Protein AF-A0A6G3D1D8-F1 (afdb_monomer)

Radius of gyration: 19.27 Å; Cα contacts (8 Å, |Δi|>4): 84; chains: 1; bounding box: 37×24×52 Å

Mean predicted aligned error: 5.52 Å

Solvent-accessible surface area (backbone atoms only — not comparable to full-atom values): 5667 Å² total; per-residue (Å²): 103,45,68,51,62,64,85,94,42,85,84,58,73,73,42,78,78,47,74,76,84,86,74,97,73,79,83,78,81,91,74,81,77,90,53,78,79,52,87,87,42,45,79,50,87,65,83,64,49,65,58,56,36,35,77,73,70,47,73,70,50,74,75,68,62,23,75,74,48,38,30,37,44,91,93,46,77,48,74,46,72,49,77,114

Structure (mmCIF, N/CA/C/O backbone):
data_AF-A0A6G3D1D8-F1
#
_entry.id   AF-A0A6G3D1D8-F1
#
loop_
_atom_site.group_PDB
_atom_site.id
_atom_site.type_symbol
_atom_site.label_atom_id
_atom_site.label_alt_id
_atom_site.label_comp_id
_atom_site.label_asym_id
_atom_site.label_entity_id
_atom_site.label_seq_id
_atom_site.pdbx_PDB_ins_code
_atom_site.Cartn_x
_atom_site.Cartn_y
_atom_site.Cartn_z
_atom_site.occupancy
_atom_site.B_iso_or_equiv
_atom_site.auth_seq_id
_atom_site.auth_comp_id
_atom_site.auth_asym_id
_atom_site.auth_atom_id
_atom_site.pdbx_PDB_model_num
ATOM 1 N N . SER A 1 1 ? -5.440 -1.755 -22.528 1.00 92.25 1 SER A N 1
ATOM 2 C CA . SER A 1 1 ? -4.203 -2.461 -22.147 1.00 92.25 1 SER A CA 1
ATOM 3 C C . SER A 1 1 ? -3.089 -1.458 -21.867 1.00 92.25 1 SER A C 1
ATOM 5 O O . SER A 1 1 ? -3.189 -0.310 -22.287 1.00 92.25 1 SER A O 1
ATOM 7 N N . ILE A 1 2 ? -2.058 -1.873 -21.131 1.00 95.25 2 ILE A N 1
ATOM 8 C CA . ILE A 1 2 ? -0.842 -1.120 -20.815 1.00 95.25 2 ILE A CA 1
ATOM 9 C C . ILE A 1 2 ? 0.316 -1.854 -21.481 1.00 95.25 2 ILE A C 1
ATOM 11 O O . ILE A 1 2 ? 0.539 -3.038 -21.215 1.00 95.25 2 ILE A O 1
ATOM 15 N N . HIS A 1 3 ? 1.038 -1.147 -22.344 1.00 96.38 3 HIS A N 1
ATOM 16 C CA . HIS A 1 3 ? 2.190 -1.674 -23.062 1.00 96.38 3 HIS A CA 1
ATOM 17 C C . HIS A 1 3 ? 3.413 -0.804 -22.792 1.00 96.38 3 HIS A C 1
ATOM 19 O O . HIS A 1 3 ? 3.283 0.406 -22.615 1.00 96.38 3 HIS A O 1
ATOM 25 N N . SER A 1 4 ? 4.596 -1.410 -22.791 1.00 95.25 4 SER A N 1
ATOM 26 C CA . SER A 1 4 ? 5.858 -0.676 -22.762 1.00 95.25 4 SER A CA 1
ATOM 27 C C . SER A 1 4 ? 6.809 -1.212 -23.827 1.00 95.25 4 SER A C 1
ATOM 29 O O . SER A 1 4 ? 6.666 -2.340 -24.309 1.00 95.25 4 SER A O 1
ATOM 31 N N . ARG A 1 5 ? 7.753 -0.369 -24.231 1.00 96.50 5 ARG A N 1
ATOM 32 C CA . ARG A 1 5 ? 8.827 -0.719 -25.151 1.00 96.50 5 ARG A CA 1
ATOM 33 C C . ARG A 1 5 ? 10.120 -0.082 -24.643 1.00 96.50 5 ARG A C 1
ATOM 35 O O . ARG A 1 5 ? 10.059 1.062 -24.189 1.00 96.50 5 ARG A O 1
ATOM 42 N N . PRO A 1 6 ? 11.264 -0.782 -24.713 1.00 94.94 6 PRO A N 1
ATOM 43 C CA . PRO A 1 6 ? 12.545 -0.204 -24.33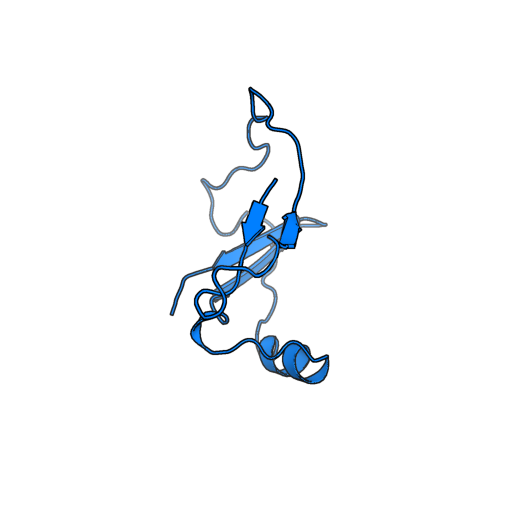2 1.00 94.94 6 PRO A CA 1
ATOM 44 C C . PRO A 1 6 ? 12.856 1.064 -25.133 1.00 94.94 6 PRO A C 1
ATOM 46 O O . PRO A 1 6 ? 12.678 1.098 -26.347 1.00 94.94 6 PRO A O 1
ATOM 49 N N . GLU A 1 7 ? 13.365 2.096 -24.462 1.00 93.69 7 GLU A N 1
ATOM 50 C CA . GLU A 1 7 ? 13.768 3.345 -25.123 1.00 93.69 7 GLU A CA 1
ATOM 51 C C . GLU A 1 7 ? 14.959 3.136 -26.076 1.00 93.69 7 GLU A C 1
ATOM 53 O O . GLU A 1 7 ? 15.009 3.726 -27.151 1.00 93.69 7 GLU A O 1
ATOM 58 N N . GLY A 1 8 ? 15.896 2.254 -25.707 1.00 95.56 8 GLY A N 1
ATOM 59 C CA . GLY A 1 8 ? 17.128 1.998 -26.460 1.00 95.56 8 GLY A CA 1
ATOM 60 C C . GLY A 1 8 ? 16.975 1.141 -27.722 1.00 95.56 8 GLY A C 1
ATOM 61 O O . GLY A 1 8 ? 17.964 0.943 -28.420 1.00 95.56 8 GLY A O 1
ATOM 62 N N . ASP A 1 9 ? 15.776 0.633 -28.016 1.00 93.31 9 ASP A N 1
ATOM 63 C CA . ASP A 1 9 ? 15.503 -0.151 -29.224 1.00 93.31 9 ASP A CA 1
ATOM 64 C C . ASP A 1 9 ? 14.122 0.212 -29.806 1.00 93.31 9 ASP A C 1
ATOM 66 O O . ASP A 1 9 ? 13.102 -0.389 -29.451 1.00 93.31 9 ASP A O 1
ATOM 70 N N . PRO A 1 10 ? 14.062 1.223 -30.694 1.00 88.94 10 PRO A N 1
ATOM 71 C CA . PRO A 1 10 ? 12.812 1.689 -31.291 1.00 88.94 10 PRO A CA 1
ATOM 72 C C . PRO A 1 10 ? 12.122 0.665 -32.198 1.00 88.94 10 PRO A C 1
ATOM 74 O O . PRO A 1 10 ? 10.923 0.808 -32.449 1.00 88.94 10 PRO A O 1
ATOM 77 N N . GLU A 1 11 ? 12.848 -0.346 -32.680 1.00 94.19 11 GLU A N 1
ATOM 78 C CA . GLU A 1 11 ? 12.320 -1.396 -33.559 1.00 94.19 11 GLU A CA 1
ATOM 79 C C . GLU A 1 11 ? 11.822 -2.614 -32.768 1.00 94.19 11 GLU A C 1
ATOM 81 O O . GLU A 1 11 ? 11.125 -3.471 -33.317 1.00 94.19 11 GLU A O 1
ATOM 86 N N . ALA A 1 12 ? 12.113 -2.682 -31.464 1.00 95.88 12 ALA A N 1
ATOM 87 C CA . ALA A 1 12 ? 11.576 -3.721 -30.602 1.00 95.88 12 ALA A CA 1
ATOM 88 C C . ALA A 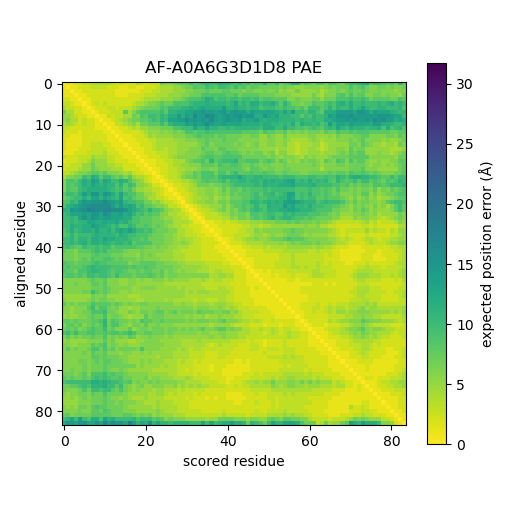1 12 ? 10.032 -3.726 -30.619 1.00 95.88 12 ALA A C 1
ATOM 90 O O . ALA A 1 12 ? 9.381 -2.673 -30.692 1.00 95.88 12 ALA A O 1
ATOM 91 N N . PRO A 1 13 ? 9.397 -4.903 -30.512 1.00 95.62 13 PRO A N 1
ATOM 92 C CA . PRO A 1 13 ? 7.952 -4.982 -30.375 1.00 95.62 13 PRO A CA 1
ATOM 93 C C . PRO A 1 13 ? 7.495 -4.421 -29.020 1.00 95.62 13 PRO A C 1
ATOM 95 O O . PRO A 1 13 ? 8.199 -4.490 -28.011 1.00 95.62 13 PRO A O 1
ATOM 98 N N . TRP A 1 14 ? 6.272 -3.894 -28.983 1.00 96.75 14 TRP A N 1
ATOM 99 C CA . TRP A 1 14 ? 5.629 -3.493 -27.733 1.00 96.75 14 TRP A CA 1
ATOM 100 C C . TRP A 1 14 ? 5.294 -4.719 -26.880 1.00 96.75 14 TRP A C 1
ATOM 102 O O . TRP A 1 14 ? 4.652 -5.655 -27.356 1.00 96.75 14 TRP A O 1
ATOM 112 N N . THR A 1 15 ? 5.663 -4.686 -25.600 1.00 96.75 15 THR A N 1
ATOM 113 C CA . THR A 1 15 ? 5.316 -5.732 -24.630 1.00 96.75 15 THR A CA 1
ATOM 114 C C . THR A 1 15 ? 4.045 -5.346 -23.888 1.00 96.75 15 THR A C 1
ATOM 116 O O . THR A 1 15 ? 3.962 -4.254 -23.329 1.00 96.75 15 THR A O 1
ATOM 119 N N . ALA A 1 16 ? 3.042 -6.225 -23.879 1.00 97.19 16 ALA A N 1
ATOM 120 C CA . ALA A 1 16 ? 1.849 -6.053 -23.052 1.00 97.19 16 ALA A CA 1
ATOM 121 C C . ALA A 1 16 ? 2.160 -6.413 -21.590 1.00 97.19 16 ALA A C 1
ATOM 123 O O . ALA A 1 16 ? 2.646 -7.509 -21.323 1.00 97.19 16 ALA A O 1
ATOM 124 N N . HIS A 1 17 ? 1.860 -5.512 -20.651 1.00 96.06 17 HIS A N 1
ATOM 125 C CA . HIS A 1 17 ? 2.051 -5.734 -19.209 1.00 96.06 17 HIS A CA 1
ATOM 126 C C . HIS A 1 17 ? 0.736 -5.921 -18.453 1.00 96.06 17 HIS A C 1
ATOM 128 O O . HIS A 1 17 ? 0.703 -6.617 -17.444 1.00 96.06 17 HIS A O 1
ATOM 134 N N . ALA A 1 18 ? -0.344 -5.303 -18.930 1.00 97.12 18 ALA A N 1
ATOM 135 C CA . ALA A 1 18 ? -1.674 -5.463 -18.357 1.00 97.12 18 ALA A CA 1
ATOM 136 C C . ALA A 1 18 ? -2.752 -5.241 -19.421 1.00 97.12 18 ALA A C 1
ATOM 138 O O . ALA A 1 18 ? -2.599 -4.417 -20.323 1.00 97.12 18 ALA A O 1
ATOM 139 N N . GLU A 1 19 ? -3.884 -5.918 -19.298 1.00 97.19 19 GLU A N 1
ATOM 140 C CA . GLU A 1 19 ? -5.068 -5.699 -20.125 1.00 97.19 19 GLU A CA 1
ATOM 141 C C . GLU A 1 19 ? -6.324 -5.775 -19.256 1.00 97.19 19 GLU A C 1
ATOM 143 O O . GLU A 1 19 ? -6.339 -6.449 -18.231 1.00 97.19 19 GLU A O 1
ATOM 148 N N . GLY A 1 20 ? -7.359 -5.029 -19.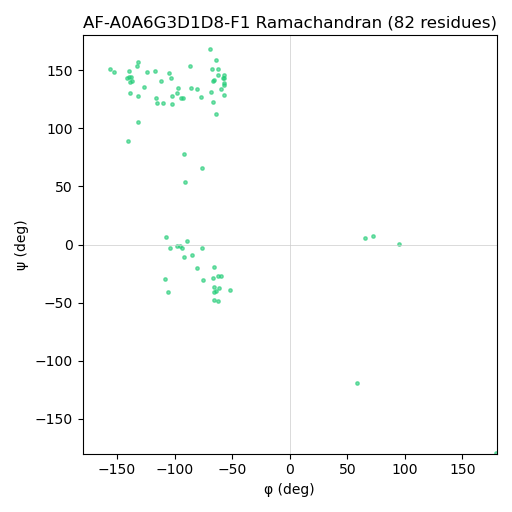633 1.00 95.50 20 GLY A N 1
ATOM 149 C CA . GLY A 1 20 ? -8.598 -4.945 -18.875 1.00 95.50 20 GLY A CA 1
ATOM 150 C C . GLY A 1 20 ? -9.603 -4.010 -19.533 1.00 95.50 20 GLY A C 1
ATOM 151 O O . GLY A 1 20 ? -9.332 -3.417 -20.581 1.00 95.50 20 GLY A O 1
ATOM 152 N N . VAL A 1 21 ? -10.760 -3.878 -18.891 1.00 96.44 21 VAL A N 1
ATOM 153 C CA . VAL A 1 21 ? -11.891 -3.059 -19.340 1.00 96.44 21 VAL A CA 1
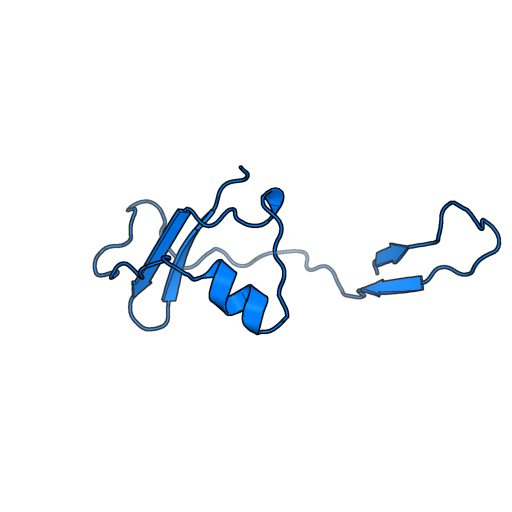ATOM 154 C C . VAL A 1 21 ? -12.181 -1.949 -18.336 1.00 96.44 21 VAL A C 1
ATOM 156 O O . VAL A 1 21 ? -11.966 -2.118 -17.137 1.00 96.44 21 VAL A O 1
ATOM 159 N N . LEU A 1 22 ? -12.676 -0.813 -18.824 1.00 94.31 22 LEU A N 1
ATOM 160 C CA . LEU A 1 22 ? -13.077 0.313 -17.984 1.00 94.31 22 LEU A CA 1
ATOM 161 C C . LEU A 1 22 ? -14.592 0.289 -17.765 1.00 94.31 22 LEU A C 1
ATOM 163 O O . LEU A 1 22 ? -15.360 0.180 -18.720 1.00 94.31 22 LEU A O 1
ATOM 167 N N . GLY A 1 23 ? -15.012 0.405 -16.506 1.00 93.56 23 GLY A N 1
ATOM 168 C CA . GLY A 1 23 ? -16.408 0.623 -16.133 1.00 93.56 23 GLY A CA 1
ATOM 169 C C . GLY A 1 23 ? -16.763 2.111 -16.126 1.00 93.56 23 GLY A C 1
ATOM 170 O O . GLY A 1 23 ? -15.901 2.959 -15.914 1.00 93.56 23 GLY A O 1
ATOM 171 N N . ALA A 1 24 ? -18.041 2.434 -16.337 1.00 94.44 24 ALA A N 1
ATOM 172 C CA . ALA A 1 24 ? -18.526 3.819 -16.316 1.00 94.44 24 ALA A CA 1
ATOM 173 C C . ALA A 1 24 ? -18.761 4.363 -14.895 1.00 94.44 24 ALA A C 1
ATOM 175 O O . ALA A 1 24 ? -18.821 5.574 -14.696 1.00 94.44 24 ALA A O 1
ATOM 176 N N . THR A 1 25 ? -18.923 3.477 -13.912 1.00 94.12 25 THR A N 1
ATOM 177 C CA . THR A 1 25 ? -19.288 3.829 -12.537 1.00 94.12 25 THR A CA 1
ATOM 178 C C . THR A 1 25 ? -18.478 3.015 -11.542 1.00 94.12 25 THR A C 1
ATOM 180 O O . THR A 1 25 ? -18.240 1.828 -11.767 1.00 94.12 25 THR A O 1
ATOM 183 N N . ALA A 1 26 ? -18.128 3.639 -10.420 1.00 90.25 26 ALA A N 1
ATOM 184 C CA . ALA A 1 26 ? -17.588 2.961 -9.250 1.00 90.25 26 ALA A CA 1
ATOM 185 C C . ALA A 1 26 ? -18.681 2.843 -8.171 1.00 90.25 26 ALA A C 1
ATOM 187 O O . ALA A 1 26 ? -19.492 3.766 -8.039 1.00 90.25 26 ALA A O 1
ATOM 188 N N . PRO A 1 27 ? -18.732 1.738 -7.407 1.00 89.50 27 PRO A N 1
ATOM 189 C CA . PRO A 1 27 ? -19.566 1.671 -6.213 1.00 89.50 27 PRO A CA 1
ATOM 190 C C . PRO A 1 27 ? -19.099 2.709 -5.184 1.00 89.50 27 PRO A C 1
ATOM 192 O O . PRO A 1 27 ? -17.921 3.068 -5.136 1.00 89.50 27 PRO A O 1
ATOM 195 N N . ALA A 1 28 ? -20.029 3.194 -4.360 1.00 88.94 28 ALA A N 1
ATOM 196 C CA . ALA A 1 28 ? -19.667 4.020 -3.216 1.00 88.94 28 ALA A CA 1
ATOM 197 C C . ALA A 1 28 ? -18.860 3.177 -2.207 1.00 88.94 28 ALA A C 1
ATOM 199 O O . ALA A 1 28 ? -19.200 2.005 -2.019 1.00 88.94 28 ALA A O 1
ATOM 200 N N . PRO A 1 29 ? -17.827 3.746 -1.560 1.00 84.62 29 PRO A N 1
ATOM 201 C CA . PRO A 1 29 ? -17.164 3.094 -0.437 1.00 84.62 29 PRO A CA 1
ATOM 202 C C . PRO A 1 29 ? -18.176 2.770 0.666 1.00 84.62 29 PRO A C 1
ATOM 204 O O . PRO A 1 29 ? -19.049 3.586 0.964 1.00 84.62 29 PRO A O 1
ATOM 207 N N . ASP A 1 30 ? -18.056 1.591 1.265 1.00 83.62 30 ASP A N 1
ATOM 208 C CA . ASP A 1 30 ? -18.904 1.110 2.360 1.00 83.62 30 ASP A CA 1
ATOM 209 C C . ASP A 1 30 ? -18.273 1.310 3.750 1.00 83.62 30 ASP A C 1
ATOM 211 O O . ASP A 1 30 ? -18.906 1.013 4.763 1.00 83.62 30 ASP A O 1
ATOM 215 N N . PHE A 1 31 ? -17.058 1.863 3.811 1.00 77.25 31 PHE A N 1
ATOM 216 C CA . PHE A 1 31 ? -16.331 2.167 5.042 1.00 77.25 31 PHE A CA 1
ATOM 217 C C . PHE A 1 31 ? -16.336 3.669 5.368 1.00 77.25 31 PHE A C 1
ATOM 219 O O . PHE A 1 31 ? -16.300 4.523 4.480 1.00 77.25 31 PHE A O 1
ATOM 226 N N . ASP A 1 32 ? -16.335 3.989 6.664 1.00 81.44 32 ASP A N 1
ATOM 227 C CA . ASP A 1 32 ? -16.233 5.358 7.177 1.00 81.44 32 ASP A CA 1
ATOM 228 C C . ASP A 1 32 ? -14.811 5.648 7.679 1.00 81.44 32 ASP A C 1
ATOM 230 O O . ASP A 1 32 ? -14.264 4.906 8.495 1.00 81.44 32 ASP A O 1
ATOM 234 N N . LEU A 1 33 ? -14.227 6.746 7.194 1.00 84.38 33 LEU A N 1
ATOM 235 C CA . LEU A 1 33 ? -12.911 7.249 7.602 1.00 84.38 33 LEU A CA 1
ATOM 236 C C . LEU A 1 33 ? -12.993 8.518 8.464 1.00 84.38 33 LEU A C 1
ATOM 238 O O . LEU A 1 33 ? -11.964 9.119 8.764 1.00 84.38 33 LEU A O 1
ATOM 242 N N . ALA A 1 34 ? -14.190 8.960 8.863 1.00 87.62 34 ALA A N 1
ATOM 243 C CA . ALA A 1 34 ? -14.359 10.157 9.685 1.00 87.62 34 ALA A CA 1
ATOM 244 C C . ALA A 1 34 ? -13.773 9.999 11.101 1.00 87.62 34 ALA A C 1
ATOM 246 O O . ALA A 1 34 ? -13.348 10.986 11.700 1.00 87.62 34 ALA A O 1
ATOM 247 N N . THR A 1 35 ? -13.732 8.770 11.631 1.00 88.56 35 THR A N 1
ATOM 248 C CA . THR A 1 35 ? -13.092 8.441 12.915 1.00 88.56 35 THR A CA 1
ATOM 249 C C . THR A 1 35 ? -11.836 7.618 12.667 1.00 88.56 35 THR A C 1
ATOM 251 O O . THR A 1 35 ? -11.909 6.541 12.076 1.00 88.56 35 THR A O 1
ATOM 254 N N . TRP A 1 36 ? -10.689 8.115 13.136 1.00 90.88 36 TRP A N 1
ATOM 255 C CA . TRP A 1 36 ? -9.391 7.501 12.873 1.00 90.88 36 TRP A CA 1
ATOM 256 C C . TRP A 1 36 ? -8.473 7.483 14.113 1.00 90.88 36 TRP A C 1
ATOM 258 O O .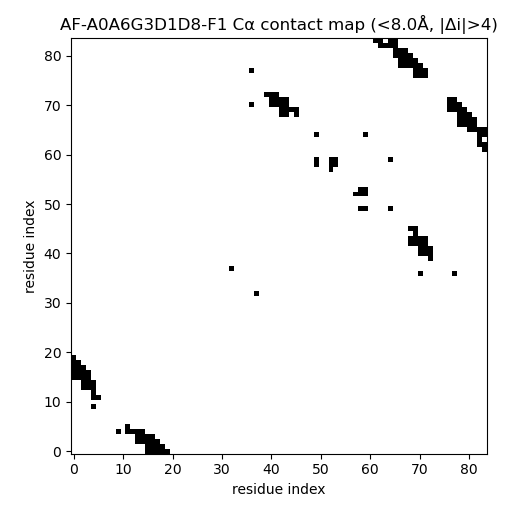 TRP A 1 36 ? -8.289 8.537 14.731 1.00 90.88 36 TRP A O 1
ATOM 268 N N . PRO A 1 37 ? -7.871 6.329 14.474 1.00 89.56 37 PRO A N 1
ATOM 269 C CA . PRO A 1 37 ? -8.131 5.002 13.905 1.00 89.56 37 PRO A CA 1
ATOM 270 C C . PRO A 1 37 ? -9.579 4.546 14.179 1.00 89.56 37 PRO A C 1
ATOM 272 O O . PRO A 1 37 ? -10.219 5.076 15.093 1.00 89.56 37 PRO A O 1
ATOM 275 N N . PRO A 1 38 ? -10.125 3.596 13.398 1.00 89.94 38 PRO A N 1
ATOM 276 C CA . PRO A 1 38 ? -11.495 3.137 13.597 1.00 89.94 38 PRO A CA 1
ATOM 277 C C . PRO A 1 38 ? -11.716 2.614 15.018 1.00 89.94 38 PRO A C 1
ATOM 279 O O . PRO A 1 38 ? -10.849 1.957 15.599 1.00 89.94 38 PRO A O 1
ATOM 282 N N . THR A 1 39 ? -12.898 2.875 15.577 1.00 89.00 39 THR A N 1
ATOM 283 C CA . THR A 1 39 ? -13.280 2.326 16.882 1.00 89.00 39 THR A CA 1
ATOM 284 C C . THR A 1 39 ? -13.227 0.799 16.846 1.00 89.00 39 THR A C 1
ATOM 286 O O . THR A 1 39 ? -13.524 0.180 15.821 1.00 89.00 39 THR A O 1
ATOM 289 N N . ASP A 1 40 ? -12.808 0.211 17.965 1.00 90.94 40 ASP A N 1
ATOM 290 C CA . ASP A 1 40 ? -12.614 -1.230 18.161 1.00 90.94 40 ASP A CA 1
ATOM 291 C C . ASP A 1 40 ? -11.503 -1.873 17.308 1.00 90.94 40 ASP A C 1
ATOM 293 O O . ASP A 1 40 ? -11.298 -3.086 17.383 1.00 90.94 40 ASP A O 1
ATOM 297 N N . ALA A 1 41 ? -10.730 -1.085 16.551 1.00 94.88 41 ALA A N 1
ATOM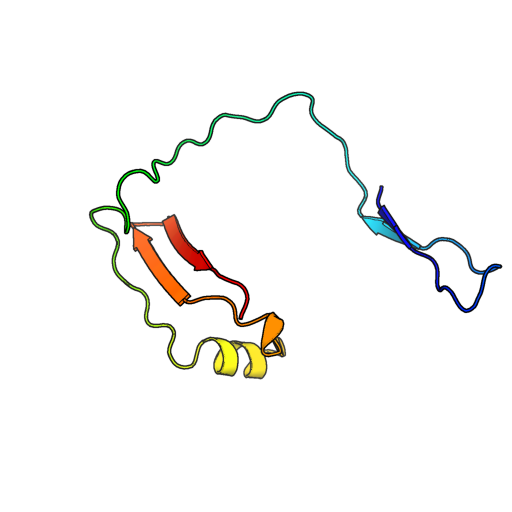 298 C CA . ALA A 1 41 ? -9.559 -1.582 15.838 1.00 94.88 41 ALA A CA 1
ATOM 299 C C . ALA A 1 41 ? -8.343 -1.706 16.773 1.00 94.88 41 ALA A C 1
ATOM 301 O O . ALA A 1 41 ? -8.023 -0.797 17.542 1.00 94.88 41 ALA A O 1
ATOM 302 N N . GLN A 1 42 ? -7.642 -2.836 16.693 1.00 96.69 42 GLN A N 1
ATOM 303 C CA . GLN A 1 42 ? -6.441 -3.113 17.479 1.00 96.69 42 GLN A CA 1
ATOM 304 C C . GLN A 1 42 ? -5.179 -2.809 16.665 1.00 96.69 42 GLN A C 1
ATOM 306 O O . GLN A 1 42 ? -5.113 -3.210 15.502 1.00 96.69 42 GLN A O 1
ATOM 311 N N . PRO A 1 43 ? -4.171 -2.127 17.235 1.00 96.00 43 PRO A N 1
ATOM 312 C CA . PRO A 1 43 ? -2.933 -1.831 16.523 1.00 96.00 43 PRO A CA 1
ATOM 313 C C . PRO A 1 43 ? -2.140 -3.110 16.218 1.00 96.00 43 PRO A C 1
ATOM 315 O O . PRO A 1 43 ? -2.026 -3.999 17.063 1.00 96.00 43 PRO A O 1
ATOM 318 N N . ILE A 1 44 ? -1.547 -3.170 15.025 1.00 96.62 44 ILE A N 1
ATOM 319 C CA . ILE A 1 44 ? -0.609 -4.217 14.612 1.00 96.62 44 ILE A CA 1
ATOM 320 C C . ILE A 1 44 ? 0.820 -3.653 14.689 1.00 96.62 44 ILE A C 1
ATOM 322 O O . ILE A 1 44 ? 1.118 -2.677 13.996 1.00 96.62 44 ILE A O 1
ATOM 326 N N . PRO A 1 45 ? 1.714 -4.265 15.489 1.00 94.38 45 PRO A N 1
ATOM 327 C CA . PRO A 1 45 ? 3.126 -3.891 15.539 1.00 94.38 45 PRO A CA 1
ATOM 328 C C . PRO A 1 45 ? 3.808 -4.038 14.170 1.00 94.38 45 PRO A C 1
ATOM 330 O O . PRO A 1 45 ? 3.646 -5.056 13.488 1.00 94.38 45 PRO A O 1
ATOM 333 N N . LEU A 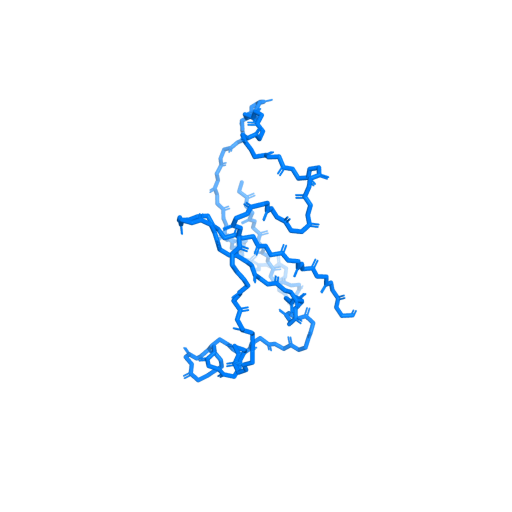1 46 ? 4.577 -3.024 13.770 1.00 93.88 46 LEU A N 1
ATOM 334 C CA . LEU A 1 46 ? 5.266 -2.967 12.471 1.00 93.88 46 LEU A CA 1
ATOM 335 C C . LEU A 1 46 ? 6.767 -3.243 12.569 1.00 93.88 46 LEU A C 1
ATOM 337 O O . LEU A 1 46 ? 7.458 -3.297 11.551 1.00 93.88 46 LEU A O 1
ATOM 341 N N . GLU A 1 47 ? 7.282 -3.438 13.777 1.00 93.88 47 GLU A N 1
ATOM 342 C CA . GLU A 1 47 ? 8.681 -3.742 14.020 1.00 93.88 47 GLU A CA 1
ATOM 343 C C . GLU A 1 47 ? 9.087 -5.003 13.246 1.00 93.88 47 GLU A C 1
ATOM 345 O O . GLU A 1 47 ? 8.422 -6.046 13.287 1.00 93.88 47 GLU A O 1
ATOM 350 N N . GLY A 1 48 ? 10.182 -4.912 12.492 1.00 92.88 48 GLY A N 1
ATOM 351 C CA . GLY A 1 48 ? 10.675 -6.043 11.714 1.00 92.88 48 GLY A CA 1
ATOM 352 C C . GLY A 1 48 ? 9.826 -6.395 10.484 1.00 92.88 48 GLY A C 1
ATOM 353 O O . GLY A 1 48 ? 10.017 -7.471 9.918 1.00 92.88 48 GLY A O 1
ATOM 354 N N . ALA A 1 49 ? 8.812 -5.601 10.109 1.00 94.00 49 ALA A N 1
ATOM 355 C CA . ALA A 1 49 ? 7.900 -5.965 9.021 1.00 94.00 49 ALA A CA 1
ATOM 356 C C . ALA A 1 49 ? 8.611 -6.024 7.661 1.00 94.00 49 ALA A C 1
ATOM 358 O O . ALA A 1 49 ? 8.466 -7.011 6.938 1.00 94.00 49 ALA A O 1
ATOM 359 N N . TYR A 1 50 ? 9.410 -5.009 7.324 1.00 94.56 50 TYR A N 1
ATOM 360 C CA . TYR A 1 50 ? 10.133 -4.973 6.051 1.00 94.56 50 TYR A CA 1
ATOM 361 C C . TYR A 1 50 ? 11.332 -5.919 6.030 1.00 94.56 50 TYR A C 1
ATOM 363 O O . TYR A 1 50 ? 11.640 -6.473 4.981 1.00 94.56 50 TYR A O 1
ATOM 371 N N . GLU A 1 51 ? 11.965 -6.167 7.176 1.00 94.69 51 GLU A N 1
ATOM 372 C CA . GLU A 1 51 ? 13.027 -7.160 7.320 1.00 94.69 51 GLU A CA 1
ATOM 373 C C . GLU A 1 51 ? 12.496 -8.566 7.025 1.00 94.69 51 GLU A C 1
ATOM 375 O O . GLU A 1 51 ? 13.055 -9.272 6.187 1.00 94.69 51 GLU A O 1
ATOM 380 N N . ARG A 1 52 ? 11.354 -8.942 7.618 1.00 94.44 52 ARG A N 1
ATOM 381 C CA . ARG A 1 52 ? 10.691 -10.227 7.334 1.00 94.44 52 ARG A CA 1
ATOM 382 C C . ARG A 1 52 ? 10.264 -10.355 5.873 1.00 94.44 52 ARG A C 1
ATOM 384 O O . ARG A 1 52 ? 10.353 -11.436 5.298 1.0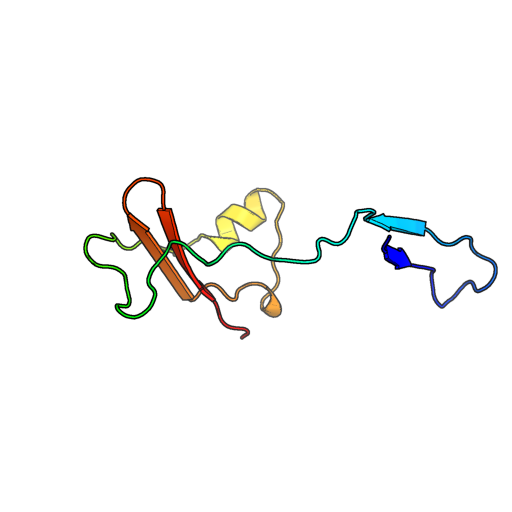0 94.44 52 ARG A O 1
ATOM 391 N N . LEU A 1 53 ? 9.804 -9.266 5.257 1.00 94.75 53 LEU A N 1
ATOM 392 C CA . LEU A 1 53 ? 9.485 -9.245 3.827 1.00 94.75 53 LEU A CA 1
ATOM 393 C C . LEU A 1 53 ? 10.745 -9.431 2.969 1.00 94.75 53 LEU A C 1
ATOM 395 O O . LEU A 1 53 ? 10.723 -10.201 2.008 1.00 94.75 53 LEU A O 1
ATOM 399 N N . ALA A 1 54 ? 11.859 -8.804 3.344 1.00 95.75 54 ALA A N 1
ATOM 400 C CA . ALA A 1 54 ? 13.134 -8.962 2.655 1.00 95.75 54 ALA A CA 1
ATOM 401 C C . ALA A 1 54 ? 1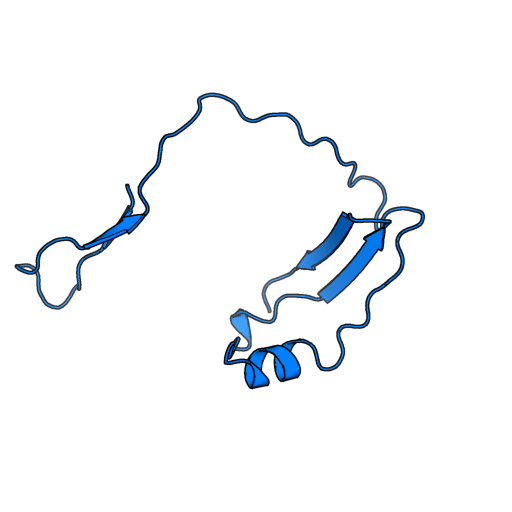3.664 -10.403 2.740 1.00 95.75 54 ALA A C 1
ATOM 403 O O . ALA A 1 54 ? 14.129 -10.932 1.731 1.00 95.75 54 ALA A O 1
ATOM 404 N N . GLU A 1 55 ? 13.522 -11.073 3.890 1.00 96.19 55 GLU A N 1
ATOM 405 C CA . GLU A 1 55 ? 13.855 -12.499 4.058 1.00 96.19 55 GLU A CA 1
ATOM 406 C C . GLU A 1 55 ? 13.051 -13.414 3.116 1.00 96.19 55 GLU A C 1
ATOM 408 O O . GLU A 1 55 ? 13.530 -14.472 2.711 1.00 96.19 55 GLU A O 1
ATOM 413 N N . GLN A 1 56 ? 11.851 -12.988 2.717 1.00 96.00 56 GLN A N 1
ATOM 414 C CA . GLN A 1 56 ? 10.989 -13.688 1.759 1.00 96.00 56 GLN A CA 1
ATOM 415 C C . GLN A 1 56 ? 11.253 -13.292 0.294 1.00 96.00 56 GLN A C 1
ATOM 417 O O . GLN A 1 56 ? 10.568 -13.772 -0.608 1.00 96.00 56 GLN A O 1
ATOM 422 N N . GLY A 1 57 ? 12.240 -12.429 0.039 1.00 95.50 57 GLY A N 1
ATOM 423 C CA . GLY A 1 57 ? 12.605 -11.950 -1.298 1.00 95.50 57 GLY A CA 1
ATOM 424 C C . GLY A 1 57 ? 11.966 -10.618 -1.700 1.00 95.50 57 GLY A C 1
ATOM 425 O O . GLY A 1 57 ? 12.241 -10.116 -2.790 1.00 95.50 57 GLY A O 1
ATOM 426 N N . TYR A 1 58 ? 11.161 -10.001 -0.831 1.00 93.56 58 TYR A N 1
ATOM 427 C CA . TYR A 1 58 ? 10.548 -8.692 -1.067 1.00 93.56 58 TYR A CA 1
ATOM 428 C C . TYR A 1 58 ? 11.433 -7.566 -0.517 1.00 93.56 58 TYR A C 1
ATOM 430 O O . TYR A 1 58 ? 11.191 -7.005 0.551 1.00 93.56 58 TYR A O 1
ATOM 438 N N . GLY A 1 59 ? 12.487 -7.233 -1.265 1.00 92.56 59 GLY A N 1
ATOM 439 C CA . GLY A 1 59 ? 13.450 -6.181 -0.923 1.00 92.56 59 GLY A CA 1
ATOM 440 C C . GLY A 1 59 ? 12.923 -4.763 -1.161 1.00 92.56 59 GLY A C 1
ATOM 441 O O . GLY A 1 59 ? 13.430 -4.056 -2.032 1.00 92.56 59 GLY A O 1
ATOM 442 N N . TYR A 1 60 ? 11.905 -4.337 -0.411 1.00 91.38 60 TYR A N 1
ATOM 443 C CA . TYR A 1 60 ? 11.380 -2.973 -0.502 1.00 91.38 60 TYR A CA 1
ATOM 444 C C . TYR A 1 60 ? 12.436 -1.952 -0.060 1.00 91.38 60 TYR A C 1
ATOM 446 O O . TYR A 1 60 ? 12.806 -1.886 1.112 1.00 91.38 60 TYR A O 1
ATOM 454 N N . GLY A 1 61 ? 12.919 -1.144 -1.007 1.00 91.44 61 GLY A N 1
ATOM 455 C CA . GLY A 1 61 ? 13.832 -0.037 -0.719 1.00 91.44 61 GLY A CA 1
ATOM 456 C C . GLY A 1 61 ? 13.149 1.102 0.053 1.00 91.44 61 GLY A C 1
ATOM 457 O O . GLY A 1 61 ? 11.921 1.138 0.112 1.00 91.44 61 GLY A O 1
ATOM 458 N N . PRO A 1 62 ? 13.909 2.078 0.588 1.00 88.38 62 PRO A N 1
ATOM 459 C CA . PRO A 1 62 ? 13.386 3.108 1.493 1.00 88.38 62 PRO A CA 1
ATOM 460 C C . PRO A 1 62 ? 12.155 3.856 0.968 1.00 88.38 62 PRO A C 1
ATOM 462 O O . PRO A 1 62 ? 11.209 4.068 1.714 1.00 88.38 62 PRO A O 1
ATOM 465 N N . VAL A 1 63 ? 12.118 4.171 -0.334 1.00 92.81 63 VAL A N 1
ATOM 466 C CA . VAL A 1 63 ? 10.990 4.855 -1.004 1.00 92.81 63 VAL A CA 1
ATOM 467 C C . VAL A 1 63 ? 9.685 4.046 -0.952 1.00 92.81 63 VAL A C 1
ATOM 469 O O . VAL A 1 63 ? 8.600 4.618 -0.960 1.00 92.81 63 VAL A O 1
ATOM 472 N N . PHE A 1 64 ? 9.783 2.721 -0.864 1.00 91.19 64 PHE A N 1
ATOM 473 C CA . PHE A 1 64 ? 8.648 1.804 -0.777 1.00 91.19 64 PHE A CA 1
ATOM 474 C C . PHE A 1 64 ? 8.297 1.414 0.667 1.00 91.19 64 PHE A C 1
ATOM 476 O O . PHE A 1 64 ? 7.319 0.701 0.878 1.00 91.19 64 PHE A O 1
ATOM 483 N N . GLN A 1 65 ? 9.039 1.902 1.668 1.00 92.50 65 GLN A N 1
ATOM 484 C CA . GLN A 1 65 ? 8.767 1.653 3.088 1.00 92.50 65 GLN A CA 1
ATOM 485 C C . GLN A 1 65 ? 7.858 2.737 3.695 1.00 92.50 65 GLN A C 1
ATOM 487 O O . GLN A 1 65 ? 8.190 3.391 4.684 1.00 92.50 65 GLN A O 1
ATOM 492 N N . GLY A 1 66 ? 6.700 2.961 3.068 1.00 93.50 66 GLY A N 1
ATOM 493 C CA . GLY A 1 66 ? 5.787 4.062 3.408 1.00 93.50 66 GLY A CA 1
ATOM 494 C C . GLY A 1 66 ? 4.799 3.790 4.551 1.00 93.50 66 GLY A C 1
ATOM 495 O O . GLY A 1 66 ? 4.110 4.707 4.995 1.00 93.50 66 GLY A O 1
ATOM 496 N N . LEU A 1 67 ? 4.699 2.545 5.022 1.00 94.81 67 LEU A N 1
ATOM 497 C CA . LEU A 1 67 ? 3.767 2.136 6.083 1.00 94.81 67 LEU A CA 1
ATOM 498 C C . LEU A 1 67 ? 4.121 2.783 7.434 1.00 94.81 67 LEU A C 1
ATOM 500 O O . LEU A 1 67 ? 5.236 2.602 7.923 1.00 94.81 67 LEU A O 1
ATOM 504 N N . LYS A 1 68 ? 3.181 3.528 8.030 1.00 94.19 68 LYS A N 1
ATOM 505 C CA . LYS A 1 68 ? 3.373 4.261 9.298 1.00 94.19 68 LYS A CA 1
ATOM 506 C C . LYS A 1 68 ? 2.676 3.606 10.483 1.00 94.19 68 LYS A C 1
ATOM 508 O O . LYS A 1 68 ? 3.253 3.544 11.563 1.00 94.19 68 LYS A O 1
ATOM 513 N N . ALA A 1 69 ? 1.465 3.109 10.274 1.00 95.75 69 ALA A N 1
ATOM 514 C CA . ALA A 1 69 ? 0.682 2.439 11.300 1.00 95.75 69 ALA A CA 1
ATOM 515 C C . ALA A 1 69 ? -0.334 1.498 10.653 1.00 95.75 69 ALA A C 1
ATOM 517 O O . ALA A 1 69 ? -0.769 1.739 9.525 1.00 95.75 69 ALA A O 1
ATOM 518 N N . VAL A 1 70 ? -0.689 0.422 11.356 1.00 96.88 70 VAL A N 1
ATOM 519 C CA . VAL A 1 70 ? -1.692 -0.553 10.919 1.00 96.88 70 VAL A CA 1
ATOM 520 C C . VAL A 1 70 ? -2.592 -0.915 12.090 1.00 96.88 70 VAL A C 1
ATOM 522 O O . VAL A 1 70 ? -2.117 -1.085 13.212 1.00 96.88 70 VAL A O 1
ATOM 525 N N . TRP A 1 71 ? -3.884 -1.071 11.818 1.00 96.81 71 TRP A N 1
ATOM 526 C CA . TRP A 1 71 ? -4.877 -1.559 12.768 1.00 96.81 71 TRP A CA 1
ATOM 527 C C . TRP A 1 71 ? -5.740 -2.642 12.131 1.00 96.81 71 TRP A C 1
ATOM 529 O O . TRP A 1 71 ? -5.941 -2.650 10.918 1.00 96.81 71 TRP A O 1
ATOM 539 N N . GLN A 1 72 ? -6.285 -3.530 12.955 1.00 95.94 72 GLN A N 1
ATOM 540 C CA . GLN A 1 72 ? -7.183 -4.595 12.528 1.00 95.94 72 GLN A CA 1
ATOM 541 C C . GLN A 1 72 ? -8.484 -4.577 13.326 1.00 95.94 72 GLN A C 1
ATOM 543 O O . GLN A 1 72 ? -8.468 -4.480 14.554 1.00 95.94 72 GLN A O 1
ATOM 548 N N . ARG A 1 73 ? -9.610 -4.728 12.627 1.00 94.38 73 ARG A N 1
ATOM 549 C CA . ARG A 1 73 ? -10.942 -4.912 13.213 1.00 94.38 73 ARG A CA 1
ATOM 550 C C . ARG A 1 73 ? -11.617 -6.094 12.523 1.00 94.38 73 ARG A C 1
ATOM 552 O O . ARG A 1 73 ? -12.031 -5.984 11.375 1.00 94.38 73 ARG A O 1
ATOM 559 N N . GLY A 1 74 ? -11.707 -7.237 13.204 1.00 92.25 74 GLY A N 1
ATOM 560 C CA . GLY A 1 74 ? -12.153 -8.479 12.561 1.00 92.25 74 GLY A CA 1
ATOM 561 C C . GLY A 1 74 ? -11.248 -8.836 11.375 1.00 92.25 74 GLY A C 1
ATOM 562 O O . GLY A 1 74 ? -10.040 -8.995 11.554 1.00 92.25 74 GLY A O 1
ATOM 563 N N . ASP A 1 75 ? -11.826 -8.905 10.176 1.00 91.88 75 ASP A N 1
ATOM 564 C CA . ASP A 1 75 ? -11.110 -9.200 8.924 1.00 91.88 75 ASP A CA 1
ATOM 565 C C . ASP A 1 75 ? -10.655 -7.937 8.165 1.00 91.88 75 ASP A C 1
ATOM 567 O O . ASP A 1 75 ? -9.985 -8.030 7.137 1.00 91.88 75 ASP A O 1
ATOM 571 N N . GLU A 1 76 ? -11.002 -6.746 8.659 1.00 92.25 76 GLU A N 1
ATOM 572 C CA . GLU A 1 76 ? -10.617 -5.474 8.049 1.00 92.25 76 GLU A CA 1
ATOM 573 C C . GLU A 1 76 ? -9.232 -5.032 8.535 1.00 92.25 76 GLU A C 1
ATOM 575 O O . GLU A 1 76 ? -8.949 -5.039 9.738 1.00 92.25 76 GLU A O 1
ATOM 580 N N . VAL A 1 77 ? -8.389 -4.584 7.601 1.00 94.06 77 VAL A N 1
ATOM 581 C CA . VAL A 1 77 ? -7.072 -4.004 7.887 1.00 94.06 77 VAL A CA 1
ATOM 582 C C . VAL A 1 77 ? -7.052 -2.548 7.439 1.00 94.06 77 VAL A C 1
ATOM 584 O O . VAL A 1 77 ? -7.320 -2.233 6.281 1.00 94.06 77 VAL A O 1
ATOM 587 N N . PHE A 1 78 ? -6.684 -1.668 8.362 1.00 93.94 78 PHE A N 1
ATOM 588 C CA . PHE A 1 78 ? -6.553 -0.231 8.159 1.00 93.94 78 PHE A CA 1
ATOM 589 C C . PHE A 1 78 ? -5.084 0.152 8.249 1.00 93.94 78 PHE A C 1
ATOM 591 O O . PHE A 1 78 ? -4.368 -0.374 9.098 1.00 93.94 78 PHE A O 1
ATOM 598 N N . ALA A 1 79 ? -4.626 1.071 7.404 1.00 94.94 79 ALA A N 1
ATOM 599 C CA . ALA A 1 79 ? -3.233 1.492 7.395 1.00 94.94 79 ALA A CA 1
ATOM 600 C C . ALA A 1 79 ? -3.087 2.993 7.145 1.00 94.94 79 ALA A C 1
ATOM 602 O O . ALA A 1 79 ? -3.792 3.566 6.318 1.00 94.94 79 ALA A O 1
ATOM 603 N N . GLU A 1 80 ? -2.111 3.603 7.811 1.00 95.06 80 GLU A N 1
ATOM 604 C CA . GLU A 1 80 ? -1.546 4.884 7.399 1.00 95.06 80 GLU A CA 1
ATOM 605 C C . GLU A 1 80 ? -0.334 4.631 6.507 1.00 95.06 80 GLU A C 1
ATOM 607 O O . GLU A 1 80 ? 0.609 3.933 6.896 1.00 95.06 80 GLU A O 1
ATOM 612 N N . VAL A 1 81 ? -0.344 5.223 5.315 1.00 94.81 81 VAL A N 1
ATOM 613 C CA . VAL A 1 81 ? 0.750 5.116 4.349 1.00 94.81 81 VAL A CA 1
ATOM 614 C C . VAL A 1 81 ? 1.099 6.508 3.847 1.00 94.81 81 VAL A C 1
ATOM 616 O O . VAL A 1 81 ? 0.232 7.248 3.388 1.00 94.81 81 VAL A O 1
ATOM 619 N N . ALA A 1 82 ? 2.379 6.855 3.915 1.00 94.25 82 ALA A N 1
ATOM 620 C CA . ALA A 1 82 ? 2.912 8.095 3.372 1.00 94.25 82 ALA A CA 1
ATOM 621 C C . ALA A 1 82 ? 4.264 7.827 2.714 1.00 94.25 82 ALA A C 1
ATOM 623 O O . ALA A 1 82 ? 5.043 7.005 3.200 1.00 94.25 82 ALA A O 1
ATOM 624 N N . LEU A 1 83 ? 4.551 8.531 1.619 1.00 89.06 83 LEU A N 1
ATOM 625 C CA . LEU A 1 83 ? 5.882 8.498 1.017 1.00 89.06 83 LEU A CA 1
ATOM 626 C C . LEU A 1 83 ? 6.920 9.060 2.017 1.00 89.06 83 LEU A C 1
ATOM 628 O O . LEU A 1 83 ? 6.555 9.936 2.809 1.00 89.06 83 LEU A O 1
ATOM 632 N N . PRO A 1 84 ? 8.163 8.540 2.032 1.00 76.50 84 PRO A N 1
ATOM 633 C CA . PRO A 1 84 ? 9.238 9.069 2.875 1.00 76.50 84 PRO A CA 1
ATOM 634 C C . PRO A 1 84 ? 9.592 10.529 2.596 1.00 76.50 84 PRO A C 1
ATOM 636 O O . PRO A 1 84 ? 9.447 10.967 1.430 1.00 76.50 84 PRO A O 1
#

Foldseek 3Di:
DDWDDDPVDPPDDIDDDDDDDDDPDDDDDPDDPPDPPDPPWAWDDCVCVQVVCVVVVNNDDQQRPFWDTWTDDPPDIDTDGDGD

Secondary structure (DSSP, 8-state):
-EEE--TT-TTSPPEEEE-----S-PPPP-S--SSSSPTTPEEEP-TTHHHHHHHTT----GGG--EEEEEEETTEEEEEE---

Sequence (84 aa):
SIHSRPEGDPEAPWTAHAEGVLGATAPAPDFDLATWPPTDAQPIPLEGAYERLAEQGYGYGPVFQGLKAVWQRGDEVFAEVALP

Nearest PDB structures (foldseek):
  6obt-assembly1_A-2  TM=8.929E-01  e=5.877E-05  Streptomyces parvulus
  6obv-assembly1_B  TM=8.890E-01  e=7.107E-05  Actinomadura vulgaris
  4ln9-assembly1_A  TM=8.849E-01  e=2.865E-04  Amycolatopsis mediterranei
  3el6-assembly1_A-2  TM=8.561E-01  e=1.339E-04  Saccharopolyspora erythraea
  8g7w-assembly2_B  TM=7.528E-01  e=1.339E-04  Micromonospora chalcea subsp. izumensis

pLDDT: mean 92.9, std 4.1, range [76.5, 97.19]